Protein AF-A0A376ZW04-F1 (afdb_monomer)

Nearest PDB structures (foldseek):
  1gpj-assembly1_A-2  TM=6.414E-01  e=2.208E-04  Methanopyrus kandleri
  3jyo-assembly1_A  TM=8.074E-01  e=2.678E-02  Corynebacterium glutamicum ATCC 13032
  3o8q-assembly1_A  TM=7.788E-01  e=3.704E-02  Vibrio cholerae O1 biovar El Tor str. N16961
  4k28-assembly1_A  TM=6.856E-01  e=8.605E-02  Pseudomonas putida KT2440
  5swv-assembly1_C  TM=7.456E-01  e=2.591E-01  Schizosaccharomyces pombe 972h-

Radius of gyration: 18.84 Å; Cα contacts (8 Å, |Δi|>4): 87; chains: 1; bounding box: 41×36×49 Å

Structure (mmCIF, N/CA/C/O backbone):
data_AF-A0A376ZW04-F1
#
_entry.id   AF-A0A376ZW04-F1
#
loop_
_atom_site.group_PDB
_atom_site.id
_atom_site.type_symbol
_atom_site.label_atom_id
_atom_site.label_alt_id
_atom_site.label_comp_id
_atom_site.label_asym_id
_atom_site.label_entity_id
_atom_site.label_seq_id
_atom_site.pdbx_PDB_ins_code
_atom_site.Cartn_x
_atom_site.Cartn_y
_atom_site.Cartn_z
_atom_site.occupancy
_atom_site.B_iso_or_equiv
_atom_site.auth_seq_id
_atom_site.auth_comp_id
_atom_site.auth_asym_id
_atom_site.auth_atom_id
_atom_site.pdbx_PDB_model_num
ATOM 1 N N . MET A 1 1 ? 16.363 -9.170 -32.155 1.00 58.06 1 MET A N 1
ATOM 2 C CA . MET A 1 1 ? 16.543 -8.077 -31.178 1.00 58.06 1 MET A CA 1
ATOM 3 C C . MET A 1 1 ? 17.855 -8.290 -30.456 1.00 58.06 1 MET A C 1
ATOM 5 O O . MET A 1 1 ? 18.029 -9.343 -29.851 1.00 58.06 1 MET A O 1
ATOM 9 N N . LYS A 1 2 ? 18.797 -7.353 -30.574 1.00 78.44 2 LYS A N 1
ATOM 10 C CA . LYS A 1 2 ? 20.079 -7.422 -29.855 1.00 78.44 2 LYS A CA 1
ATOM 11 C C . LYS A 1 2 ? 19.926 -6.767 -28.478 1.00 78.44 2 LYS A C 1
ATOM 13 O O . LYS A 1 2 ? 19.180 -5.802 -28.341 1.00 78.44 2 LYS A O 1
ATOM 18 N N . ALA A 1 3 ? 20.652 -7.252 -27.469 1.00 79.56 3 ALA A N 1
ATOM 19 C CA . ALA A 1 3 ? 20.601 -6.704 -26.106 1.00 79.56 3 ALA A CA 1
ATOM 20 C C . ALA A 1 3 ? 20.856 -5.179 -26.057 1.00 79.56 3 ALA A C 1
ATOM 22 O O . ALA A 1 3 ? 20.241 -4.467 -25.271 1.00 79.56 3 ALA A O 1
ATOM 23 N N . SER A 1 4 ? 21.685 -4.662 -26.971 1.00 86.19 4 SER A N 1
ATOM 24 C CA . SER A 1 4 ? 21.994 -3.233 -27.102 1.00 86.19 4 SER A CA 1
ATOM 25 C C . SER A 1 4 ? 20.829 -2.361 -27.590 1.00 86.19 4 SER A C 1
ATOM 27 O O . SER A 1 4 ? 20.799 -1.165 -27.305 1.00 86.19 4 SER A O 1
ATOM 29 N N . GLU A 1 5 ? 19.866 -2.928 -28.318 1.00 90.88 5 GLU A N 1
ATOM 30 C CA . GLU A 1 5 ? 18.662 -2.209 -28.756 1.00 90.88 5 GLU A CA 1
ATOM 31 C C . GLU A 1 5 ? 17.674 -2.067 -27.596 1.00 90.88 5 GLU A C 1
ATOM 33 O O . GLU A 1 5 ? 17.132 -0.984 -27.376 1.00 90.88 5 GLU A O 1
ATOM 38 N N . LEU A 1 6 ? 17.510 -3.134 -26.805 1.00 93.19 6 LEU A N 1
ATOM 39 C CA . LEU A 1 6 ? 16.672 -3.141 -25.606 1.00 93.19 6 LEU A CA 1
ATOM 40 C C . LEU A 1 6 ? 17.193 -2.137 -24.566 1.00 93.19 6 LEU A C 1
ATOM 42 O O . LEU A 1 6 ? 16.417 -1.348 -24.033 1.00 93.19 6 LEU A O 1
ATOM 46 N N . GLU A 1 7 ? 18.512 -2.105 -24.348 1.00 94.31 7 GLU A N 1
ATOM 47 C CA . GLU A 1 7 ? 19.173 -1.148 -23.452 1.00 94.31 7 GLU A CA 1
ATOM 48 C C . GLU A 1 7 ? 18.837 0.301 -23.842 1.00 94.31 7 GLU A C 1
ATOM 50 O O . GLU A 1 7 ? 18.367 1.089 -23.021 1.00 94.31 7 GLU A O 1
ATOM 55 N N . ARG A 1 8 ? 18.974 0.652 -25.129 1.00 93.12 8 ARG A N 1
ATOM 56 C CA . ARG A 1 8 ? 18.624 1.996 -25.621 1.00 93.12 8 ARG A CA 1
ATOM 57 C C . ARG A 1 8 ? 17.142 2.320 -25.427 1.00 93.12 8 ARG A C 1
ATOM 59 O O . ARG A 1 8 ? 16.817 3.460 -25.086 1.00 93.12 8 ARG A O 1
ATOM 66 N N . MET A 1 9 ? 16.251 1.347 -25.618 1.00 93.94 9 MET A N 1
ATOM 67 C CA . MET A 1 9 ? 14.818 1.533 -25.371 1.00 93.94 9 MET A CA 1
ATOM 68 C C . MET A 1 9 ? 14.516 1.762 -23.887 1.00 93.94 9 MET A C 1
ATOM 70 O O . MET A 1 9 ? 13.722 2.650 -23.575 1.00 93.94 9 MET A O 1
ATOM 74 N N . PHE A 1 10 ? 15.168 1.041 -22.970 1.00 95.38 10 PHE A N 1
ATOM 75 C CA . PHE A 1 10 ? 15.022 1.267 -21.529 1.00 95.38 10 PHE A CA 1
ATOM 76 C C . PHE A 1 10 ? 15.498 2.662 -21.128 1.00 95.38 10 PHE A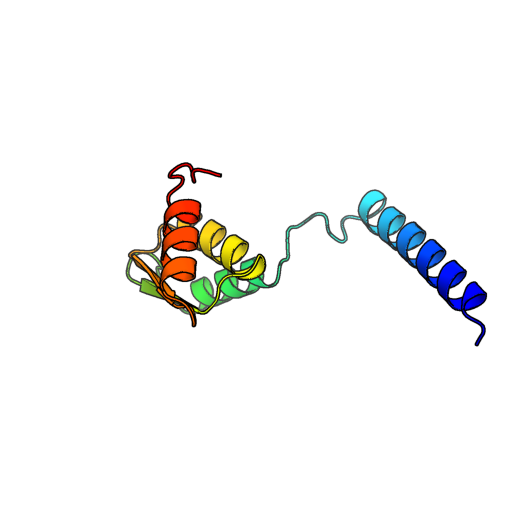 C 1
ATOM 78 O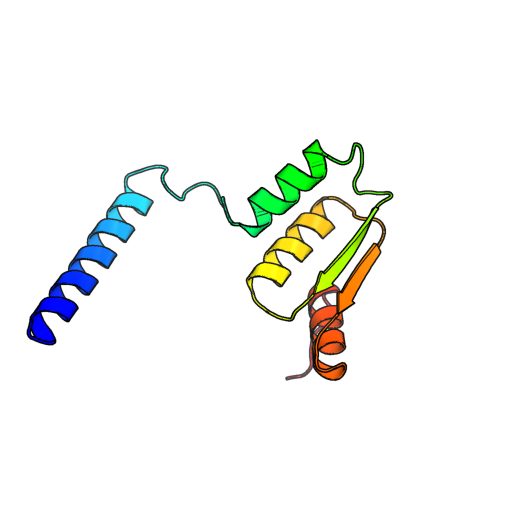 O . PHE A 1 10 ? 14.736 3.408 -20.513 1.00 95.38 10 PHE A O 1
ATOM 85 N N . GLN A 1 11 ? 16.701 3.062 -21.550 1.00 95.50 11 GLN A N 1
ATOM 86 C CA . GLN A 1 11 ? 17.238 4.397 -21.263 1.00 95.50 11 GLN A CA 1
ATOM 87 C C . GLN A 1 11 ? 16.302 5.503 -21.771 1.00 95.50 11 GLN A C 1
ATOM 89 O O . GLN A 1 11 ? 16.005 6.467 -21.059 1.00 95.50 11 GLN A O 1
ATOM 94 N N . LYS A 1 12 ? 15.762 5.342 -22.988 1.00 95.31 12 LYS A N 1
ATOM 95 C CA . LYS A 1 12 ? 14.794 6.294 -23.540 1.00 95.31 12 LYS A CA 1
ATOM 96 C C . LYS A 1 12 ? 13.483 6.301 -22.754 1.00 95.31 12 LYS A C 1
ATOM 98 O O . LYS A 1 12 ? 12.968 7.379 -22.468 1.00 95.31 12 LYS A O 1
ATOM 103 N N . SER A 1 13 ? 12.978 5.132 -22.370 1.00 96.19 13 SER A N 1
ATOM 104 C CA . SER A 1 13 ? 11.746 4.991 -21.584 1.00 96.19 13 SER A CA 1
ATOM 105 C C . SER A 1 13 ? 11.871 5.666 -20.217 1.00 96.19 13 SER A C 1
ATOM 107 O O . SER A 1 13 ? 10.977 6.415 -19.830 1.00 96.19 13 SER A O 1
ATOM 109 N N . PHE A 1 14 ? 13.000 5.498 -19.519 1.00 95.44 14 PHE A N 1
ATOM 110 C CA . PHE A 1 14 ? 13.252 6.183 -18.247 1.00 95.44 14 PHE A CA 1
ATOM 111 C C . PHE A 1 14 ? 13.370 7.701 -18.413 1.00 95.44 14 PHE A C 1
ATOM 113 O O . PHE A 1 14 ? 12.804 8.448 -17.615 1.00 95.44 14 PHE A O 1
ATOM 120 N N . SER A 1 15 ? 14.051 8.171 -19.464 1.00 95.81 15 SER A N 1
ATOM 121 C CA . SER A 1 15 ? 14.151 9.603 -19.775 1.00 95.81 15 SER A CA 1
ATOM 122 C C . SER A 1 15 ? 12.774 10.229 -20.023 1.00 95.81 15 SER A C 1
ATOM 124 O O . SER A 1 15 ? 12.465 11.276 -19.454 1.00 95.81 15 SER A O 1
ATOM 126 N N . VAL A 1 16 ? 11.919 9.561 -20.805 1.00 95.75 16 VAL A N 1
ATOM 127 C CA . VAL A 1 16 ? 10.540 10.005 -21.057 1.00 95.75 16 VAL A CA 1
ATOM 128 C C . VAL A 1 16 ? 9.709 9.962 -19.775 1.00 95.75 16 VAL A C 1
ATOM 130 O O . VAL A 1 16 ? 9.037 10.940 -19.468 1.00 95.75 16 VAL A O 1
ATOM 133 N N . ALA A 1 17 ? 9.796 8.889 -18.985 1.00 93.50 17 ALA A N 1
ATOM 134 C CA . ALA A 1 17 ? 9.067 8.769 -17.722 1.00 93.50 17 ALA A CA 1
ATOM 135 C C . ALA A 1 17 ? 9.446 9.870 -16.718 1.00 93.50 17 ALA A C 1
ATOM 137 O O . ALA A 1 17 ? 8.571 10.423 -16.051 1.00 93.50 17 ALA A O 1
ATOM 138 N N . LYS A 1 18 ? 10.737 10.224 -16.629 1.00 92.44 18 LYS A N 1
ATOM 139 C CA . LYS A 1 18 ? 11.202 11.358 -15.819 1.00 92.44 18 LYS A CA 1
ATOM 140 C C . LYS A 1 18 ? 10.581 12.658 -16.316 1.00 92.44 18 LYS A C 1
ATOM 142 O O . LYS A 1 18 ? 10.046 13.413 -15.516 1.00 92.44 18 LYS A O 1
ATOM 147 N N . ARG A 1 19 ? 10.610 12.886 -17.631 1.00 94.56 19 ARG A N 1
ATOM 148 C CA . ARG A 1 19 ? 10.071 14.103 -18.235 1.00 94.56 19 ARG A CA 1
ATOM 149 C C . ARG A 1 19 ? 8.568 14.251 -17.988 1.00 94.56 19 ARG A C 1
ATOM 151 O O . ARG A 1 19 ? 8.142 15.308 -17.552 1.00 94.56 19 ARG A O 1
ATOM 158 N N . VAL A 1 20 ? 7.796 13.171 -18.133 1.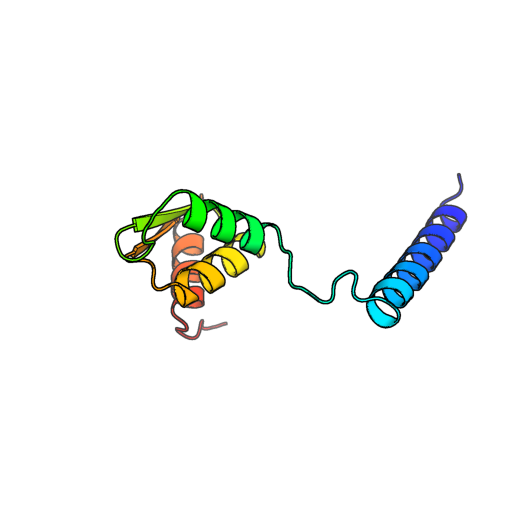00 94.31 20 VAL A N 1
ATOM 159 C CA . VAL A 1 20 ? 6.361 13.138 -17.792 1.00 94.31 20 VAL A CA 1
ATOM 160 C C . VAL A 1 20 ? 6.129 13.503 -16.324 1.00 94.31 20 VAL A C 1
ATOM 162 O O . VAL A 1 20 ? 5.322 14.380 -16.049 1.00 94.31 20 VAL A O 1
ATOM 165 N N . ARG A 1 21 ? 6.864 12.898 -15.383 1.00 89.31 21 ARG A N 1
ATOM 166 C CA . ARG A 1 21 ? 6.724 13.197 -13.944 1.00 89.31 21 ARG A CA 1
ATOM 167 C C . ARG A 1 21 ? 7.143 14.617 -13.548 1.00 89.31 21 ARG A C 1
ATOM 169 O O . ARG A 1 21 ? 6.764 15.069 -12.476 1.00 89.31 21 ARG A O 1
ATOM 176 N N . THR A 1 22 ? 7.990 15.272 -14.343 1.00 90.44 22 THR A N 1
ATOM 177 C CA . THR A 1 22 ? 8.487 16.632 -14.069 1.00 90.44 22 THR A CA 1
ATOM 178 C C . THR A 1 22 ? 7.645 17.707 -14.751 1.00 90.44 22 THR A C 1
ATOM 180 O O . THR A 1 22 ? 7.417 18.757 -14.165 1.00 90.44 22 THR A O 1
ATOM 183 N N . GLU A 1 23 ? 7.208 17.466 -15.985 1.00 94.56 23 GLU A N 1
ATOM 184 C CA . GLU A 1 23 ? 6.506 18.453 -16.817 1.00 94.56 23 GLU A CA 1
ATOM 185 C C . GLU A 1 23 ? 4.979 18.322 -16.740 1.00 94.56 23 GLU A C 1
ATOM 187 O O . GLU A 1 23 ? 4.264 19.151 -17.296 1.00 94.56 23 GLU A O 1
ATOM 192 N N . THR A 1 24 ? 4.463 17.282 -16.082 1.00 90.62 24 THR A N 1
ATOM 193 C CA . THR A 1 24 ? 3.023 17.054 -15.922 1.00 90.62 24 THR A CA 1
ATOM 194 C C . THR A 1 24 ? 2.697 16.637 -14.493 1.00 90.62 24 THR A C 1
ATOM 196 O O . THR A 1 24 ? 3.543 16.081 -13.795 1.00 90.62 24 THR A O 1
ATOM 199 N N . ASP A 1 25 ? 1.434 16.791 -14.095 1.00 85.31 25 ASP A N 1
ATOM 200 C CA . ASP A 1 25 ? 0.934 16.305 -12.801 1.00 85.31 25 ASP A CA 1
ATOM 201 C C . ASP A 1 25 ? 0.778 14.770 -12.741 1.00 85.31 25 ASP A C 1
ATOM 203 O O . ASP A 1 25 ? 0.347 14.207 -11.726 1.00 85.31 25 ASP A O 1
ATOM 207 N N . ILE A 1 26 ? 1.129 14.047 -13.813 1.00 82.31 26 ILE A N 1
ATOM 208 C CA . ILE A 1 26 ? 1.059 12.585 -13.855 1.00 82.31 26 ILE A CA 1
ATOM 209 C C . ILE A 1 26 ? 2.106 12.008 -12.897 1.00 82.31 26 ILE A C 1
ATOM 211 O O . ILE A 1 26 ? 3.308 11.984 -13.165 1.00 82.31 26 ILE A O 1
ATOM 215 N N . GLY A 1 27 ? 1.615 11.490 -11.771 1.00 72.00 27 GLY A N 1
ATOM 216 C CA . GLY A 1 27 ? 2.432 10.966 -10.677 1.00 72.00 27 GLY A CA 1
ATOM 217 C C . GLY A 1 27 ? 2.680 11.957 -9.537 1.00 72.00 27 GLY A C 1
ATOM 218 O O . GLY A 1 27 ? 3.372 11.584 -8.593 1.00 72.00 27 GLY A O 1
ATOM 219 N N . ALA A 1 28 ? 2.109 13.169 -9.589 1.00 70.12 28 ALA A N 1
ATOM 220 C CA . ALA A 1 28 ? 2.186 14.155 -8.506 1.00 70.12 28 ALA A CA 1
ATOM 221 C C . ALA A 1 28 ? 1.363 13.741 -7.274 1.00 70.12 28 ALA A C 1
ATOM 223 O O . ALA A 1 28 ? 1.740 14.016 -6.138 1.00 70.12 28 ALA A O 1
ATOM 224 N N . SER A 1 29 ? 0.251 13.032 -7.488 1.00 63.94 29 SER A N 1
ATOM 225 C CA . SER A 1 29 ? -0.516 12.412 -6.405 1.00 63.94 29 SER A CA 1
ATOM 226 C C . SER A 1 29 ? -0.011 10.997 -6.136 1.00 63.94 29 SER A C 1
ATOM 228 O O . SER A 1 29 ? 0.207 10.218 -7.066 1.00 63.94 29 SER A O 1
ATOM 230 N N . ALA A 1 30 ? 0.123 10.640 -4.856 1.00 59.25 30 ALA A N 1
ATOM 231 C CA . ALA A 1 30 ? 0.510 9.308 -4.396 1.00 59.25 30 ALA A CA 1
ATOM 232 C C . ALA A 1 30 ? -0.622 8.281 -4.612 1.00 59.25 30 ALA A C 1
ATOM 234 O O . ALA A 1 30 ? -1.140 7.682 -3.669 1.00 59.25 30 ALA A O 1
ATOM 235 N N . VAL A 1 31 ? -1.014 8.056 -5.869 1.00 64.81 31 VAL A N 1
ATOM 236 C CA . VAL A 1 31 ? -1.983 7.026 -6.259 1.00 64.81 31 VAL A CA 1
ATOM 237 C C . VAL A 1 31 ? -1.260 5.681 -6.272 1.00 64.81 31 VAL A C 1
ATOM 239 O O . VAL A 1 31 ? -0.914 5.123 -7.309 1.00 64.81 31 VAL A O 1
ATOM 242 N N . SER A 1 32 ? -0.947 5.183 -5.081 1.00 73.94 32 SER A N 1
ATOM 243 C CA . SER A 1 32 ? -0.465 3.818 -4.911 1.00 73.94 32 SER A CA 1
ATOM 244 C C . SER A 1 32 ? -1.649 2.855 -4.852 1.00 73.94 32 SER A C 1
ATOM 246 O O . SER A 1 32 ? -2.750 3.222 -4.437 1.00 73.94 32 SER A O 1
ATOM 248 N N . VAL A 1 33 ? -1.408 1.587 -5.193 1.00 79.88 33 VAL A N 1
ATOM 249 C CA . VAL A 1 33 ? -2.394 0.509 -4.992 1.00 79.88 33 VAL A CA 1
ATOM 250 C C . VAL A 1 33 ? -2.852 0.462 -3.528 1.00 79.88 33 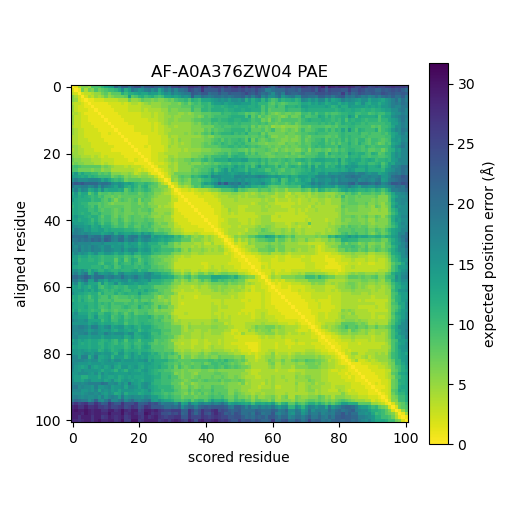VAL A C 1
ATOM 252 O O . VAL A 1 33 ? -4.027 0.249 -3.246 1.00 79.88 33 VAL A O 1
ATOM 255 N N . ALA A 1 34 ? -1.939 0.751 -2.598 1.00 79.25 34 ALA A N 1
ATOM 256 C CA . ALA A 1 34 ? -2.226 0.842 -1.174 1.00 79.25 34 ALA A CA 1
ATOM 257 C C . ALA A 1 34 ? -3.238 1.951 -0.836 1.00 79.25 34 ALA A C 1
ATOM 259 O O . ALA A 1 34 ? -4.199 1.717 -0.101 1.00 79.25 34 ALA A O 1
ATOM 260 N N . PHE A 1 35 ? -3.043 3.145 -1.400 1.00 80.19 35 PHE A N 1
ATOM 261 C CA . PHE A 1 35 ? -3.941 4.285 -1.215 1.00 80.19 35 PHE A CA 1
ATOM 262 C C . PHE A 1 35 ? -5.323 4.025 -1.824 1.00 80.19 35 PHE A C 1
ATOM 264 O O . PHE A 1 35 ? -6.343 4.312 -1.193 1.00 80.19 35 PHE A O 1
ATOM 271 N N . ALA A 1 36 ? -5.366 3.437 -3.023 1.00 83.62 36 ALA A N 1
ATOM 272 C CA . ALA A 1 36 ? -6.612 3.058 -3.682 1.00 83.62 36 ALA A CA 1
ATOM 273 C C . ALA A 1 36 ? -7.399 2.035 -2.845 1.00 83.62 36 ALA A C 1
ATOM 275 O O . ALA A 1 36 ? -8.587 2.233 -2.596 1.00 83.62 36 ALA A O 1
ATOM 276 N N . ALA A 1 37 ? -6.725 1.004 -2.324 1.00 83.44 37 ALA A N 1
ATOM 277 C CA . ALA A 1 37 ? -7.338 0.004 -1.452 1.00 83.44 37 ALA A CA 1
ATOM 278 C C . ALA A 1 37 ? -7.897 0.616 -0.154 1.00 83.44 37 ALA A C 1
ATOM 280 O O . ALA A 1 37 ? -9.026 0.316 0.230 1.00 83.44 37 ALA A O 1
ATOM 281 N N . CYS A 1 38 ? -7.152 1.519 0.497 1.00 81.19 38 CYS A N 1
ATOM 282 C CA . CYS A 1 38 ? -7.637 2.218 1.694 1.00 81.19 38 CYS A CA 1
ATOM 283 C C . CYS A 1 38 ? -8.837 3.123 1.384 1.00 81.19 38 CYS A C 1
ATOM 285 O O . CYS A 1 38 ? -9.771 3.210 2.175 1.00 81.19 38 CYS A O 1
ATOM 287 N N . THR A 1 39 ? -8.824 3.786 0.227 1.00 83.25 39 THR A N 1
ATOM 288 C CA . THR A 1 39 ? -9.928 4.646 -0.212 1.00 83.25 39 THR A CA 1
ATOM 289 C C . THR A 1 39 ? -11.193 3.843 -0.460 1.00 83.25 39 THR A C 1
ATOM 291 O O . THR A 1 39 ? -12.252 4.224 0.033 1.00 83.25 39 THR A O 1
ATOM 294 N N . LEU A 1 40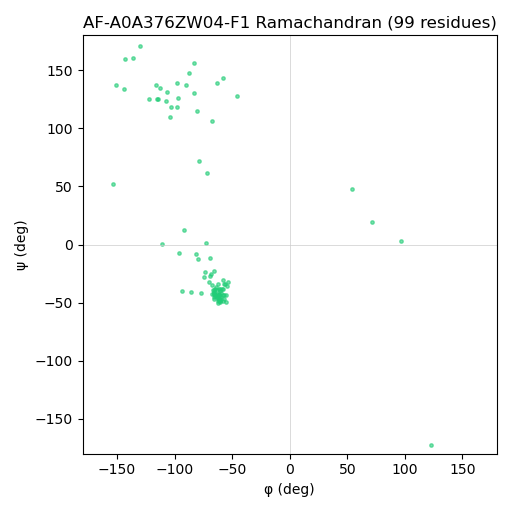 ? -11.069 2.697 -1.128 1.00 85.44 40 LEU A N 1
ATOM 295 C CA . LEU A 1 40 ? -12.182 1.779 -1.326 1.00 85.44 40 LEU A CA 1
ATOM 296 C C . LEU A 1 40 ? -12.727 1.258 0.012 1.00 85.44 40 LEU A C 1
ATOM 298 O O . LEU A 1 40 ? -13.935 1.247 0.220 1.00 85.44 40 LEU A O 1
ATOM 302 N N . ALA A 1 41 ? -11.853 0.899 0.958 1.00 84.94 41 ALA A N 1
ATOM 303 C CA . ALA A 1 41 ? -12.279 0.462 2.287 1.00 84.94 41 ALA A CA 1
ATOM 304 C C . ALA A 1 41 ? -13.120 1.532 3.011 1.00 84.94 41 ALA A C 1
ATOM 306 O O . ALA A 1 41 ? -14.116 1.189 3.636 1.00 84.94 41 ALA A O 1
ATOM 307 N N . ARG A 1 42 ? -12.786 2.824 2.880 1.00 82.88 42 ARG A N 1
ATOM 308 C CA . ARG A 1 42 ? -13.592 3.926 3.448 1.00 82.88 42 ARG A CA 1
ATOM 309 C C . ARG A 1 42 ? -14.9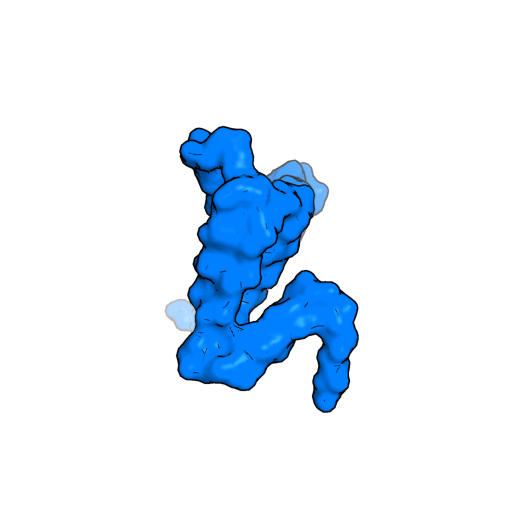38 4.133 2.759 1.00 82.88 42 ARG A C 1
ATOM 311 O O . ARG A 1 42 ? -15.850 4.666 3.370 1.00 82.88 42 ARG A O 1
ATOM 318 N N . GLN A 1 43 ? -15.056 3.770 1.486 1.00 85.94 43 GLN A N 1
ATOM 319 C CA . GLN A 1 43 ? -16.343 3.823 0.789 1.00 85.94 43 GLN A CA 1
ATOM 320 C C . GLN A 1 43 ? -17.268 2.684 1.228 1.00 85.94 43 GLN A C 1
ATOM 322 O O . GLN A 1 43 ? -18.482 2.833 1.181 1.00 85.94 43 GLN A O 1
ATOM 327 N N . ILE A 1 44 ? -16.690 1.556 1.650 1.00 87.50 44 ILE A N 1
ATOM 328 C CA . ILE A 1 44 ? -17.430 0.373 2.102 1.00 87.50 44 ILE A CA 1
ATOM 329 C C . ILE A 1 44 ? -17.785 0.472 3.593 1.00 87.50 44 ILE A C 1
ATOM 331 O O . ILE A 1 44 ? -18.885 0.093 3.985 1.00 87.50 44 ILE A O 1
ATOM 335 N N . PHE A 1 45 ? -16.867 0.964 4.429 1.00 84.38 45 PHE A N 1
ATOM 336 C CA . PHE A 1 45 ? -17.049 1.078 5.877 1.00 84.38 45 PHE A CA 1
ATOM 337 C C . PHE A 1 45 ? -17.237 2.542 6.290 1.00 84.38 45 PHE A C 1
ATOM 339 O O . PHE A 1 45 ? -16.341 3.354 6.073 1.00 84.38 45 PHE A O 1
ATOM 346 N N . GLU A 1 46 ? -18.352 2.860 6.960 1.00 75.44 46 GLU A N 1
ATOM 347 C CA . GLU A 1 46 ? -18.655 4.215 7.465 1.00 75.44 46 GLU A CA 1
ATOM 348 C C . GLU A 1 46 ? -17.571 4.762 8.407 1.00 75.44 46 GLU A C 1
ATOM 350 O O . GLU A 1 46 ? -17.278 5.956 8.401 1.00 75.44 46 GLU A O 1
ATOM 355 N N . SER A 1 47 ? -16.941 3.887 9.200 1.00 80.94 47 SER A N 1
ATOM 356 C CA . SER A 1 47 ? -15.777 4.236 10.009 1.00 80.94 47 SER A CA 1
ATOM 357 C C . SER A 1 47 ? -14.780 3.088 10.088 1.00 80.94 47 SER A C 1
ATOM 359 O O . SER A 1 47 ? -15.133 1.956 10.406 1.00 80.94 47 SER A O 1
ATOM 361 N N . LEU A 1 48 ? -13.500 3.400 9.885 1.00 81.19 48 LEU A N 1
ATOM 362 C CA . LEU A 1 48 ? -12.403 2.454 10.102 1.00 81.19 48 LEU A CA 1
ATOM 363 C C . LEU A 1 48 ? -12.023 2.325 11.587 1.00 81.19 48 LEU A C 1
ATOM 365 O O . LEU A 1 48 ? -11.320 1.387 11.958 1.00 81.19 48 LEU A O 1
ATOM 369 N N . SER A 1 49 ? -12.506 3.222 12.453 1.00 81.31 49 SER A N 1
ATOM 370 C CA . SER A 1 49 ? -12.170 3.229 13.885 1.00 81.31 49 SER A CA 1
ATOM 371 C C . SER A 1 49 ? -12.756 2.063 14.682 1.00 81.31 49 SER A C 1
ATOM 373 O O . SER A 1 49 ? -12.349 1.848 15.821 1.00 81.31 49 SER A O 1
ATOM 375 N N . THR A 1 50 ? -13.686 1.310 14.096 1.00 83.56 50 THR A N 1
ATOM 376 C CA . THR A 1 50 ? -14.314 0.111 14.676 1.00 83.56 50 THR A CA 1
ATOM 377 C C . THR A 1 50 ? -13.892 -1.173 13.960 1.00 83.56 50 THR A C 1
ATOM 379 O O . THR A 1 50 ? -14.345 -2.265 14.2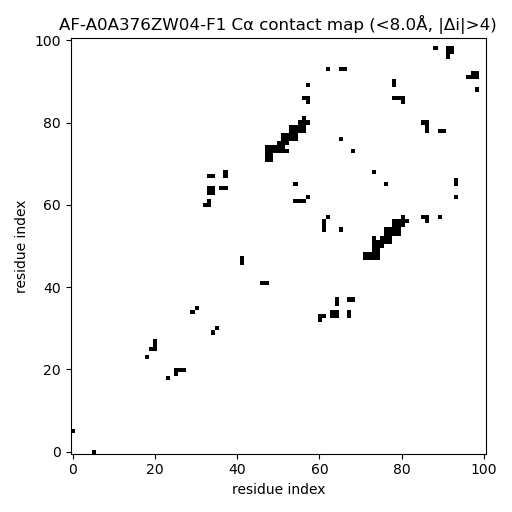98 1.00 83.56 50 THR A O 1
ATOM 382 N N . VAL A 1 51 ? -13.030 -1.059 12.946 1.00 86.25 51 VAL A N 1
ATOM 383 C CA . VAL A 1 51 ? -12.633 -2.179 12.096 1.00 86.25 51 VAL A CA 1
ATOM 384 C C . VAL A 1 51 ? -11.295 -2.734 12.570 1.00 86.25 51 VAL A C 1
ATOM 386 O O . VAL A 1 51 ? -10.363 -2.000 12.902 1.00 86.25 51 VAL A O 1
ATOM 389 N N . THR A 1 52 ? -11.186 -4.061 12.578 1.00 88.19 52 THR A N 1
ATOM 390 C CA . THR A 1 52 ? -9.905 -4.757 12.732 1.00 88.19 52 THR A CA 1
ATOM 391 C C . THR A 1 52 ? -9.377 -5.139 11.356 1.00 88.19 52 THR A C 1
ATOM 393 O O . THR A 1 52 ? -10.067 -5.815 10.597 1.00 88.19 52 THR A O 1
ATOM 396 N N . VAL A 1 53 ? -8.144 -4.744 11.042 1.00 89.38 53 VAL A N 1
ATOM 397 C CA . VAL A 1 53 ? -7.503 -5.053 9.757 1.00 89.38 53 VAL A CA 1
ATOM 398 C C . VAL A 1 53 ? -6.424 -6.113 9.937 1.00 89.38 53 VAL A C 1
ATOM 400 O O . VAL A 1 53 ? -5.559 -5.994 10.805 1.00 89.38 53 VAL A O 1
ATOM 403 N N . LEU A 1 54 ? -6.459 -7.134 9.081 1.00 90.62 54 LEU A N 1
ATOM 404 C CA . LEU A 1 54 ? -5.419 -8.150 8.953 1.00 90.62 54 LEU A CA 1
ATOM 405 C C . LEU A 1 54 ? -4.579 -7.876 7.702 1.00 90.62 54 LEU A C 1
ATOM 407 O O . LEU A 1 54 ? -5.080 -7.918 6.582 1.00 90.62 54 LEU A O 1
ATOM 411 N N . LEU A 1 55 ? -3.289 -7.635 7.898 1.00 88.44 55 LEU A N 1
ATOM 412 C CA . LEU A 1 55 ? -2.298 -7.490 6.843 1.00 88.44 55 LEU A CA 1
ATOM 413 C C . LEU A 1 55 ? -1.564 -8.817 6.668 1.00 88.44 55 LEU A C 1
ATOM 415 O O . LEU A 1 55 ? -0.910 -9.290 7.595 1.00 88.44 55 LEU A O 1
ATOM 419 N N . VAL A 1 56 ? -1.670 -9.426 5.488 1.00 89.56 56 VAL A N 1
ATOM 420 C CA . VAL A 1 56 ? -1.026 -10.712 5.192 1.00 89.56 56 VAL A CA 1
ATOM 421 C C . VAL A 1 56 ? 0.195 -10.484 4.314 1.00 89.56 56 VAL A C 1
ATOM 423 O O . VAL A 1 56 ? 0.065 -10.157 3.139 1.00 89.56 56 VAL A O 1
ATOM 426 N N . GLY A 1 57 ? 1.382 -10.683 4.879 1.00 84.56 57 GLY A N 1
ATOM 427 C CA . GLY A 1 57 ? 2.665 -10.521 4.209 1.00 84.56 57 GLY A CA 1
ATOM 428 C C . GLY A 1 57 ? 3.584 -9.521 4.908 1.00 84.56 57 GLY A C 1
ATOM 429 O O . GLY A 1 57 ? 3.334 -9.063 6.020 1.00 84.56 57 GLY A O 1
ATOM 430 N N . ALA A 1 58 ? 4.698 -9.232 4.245 1.00 76.12 58 ALA A N 1
ATOM 431 C CA . ALA A 1 58 ? 5.860 -8.559 4.818 1.00 76.12 58 ALA A CA 1
ATOM 432 C C . ALA A 1 58 ? 6.642 -7.818 3.715 1.00 76.12 58 ALA A C 1
ATOM 434 O O . ALA A 1 58 ? 7.828 -8.070 3.509 1.00 76.12 58 ALA A O 1
ATOM 435 N N . GLY A 1 59 ? 5.941 -6.986 2.938 1.00 79.00 59 GLY A N 1
ATOM 436 C CA . GLY A 1 59 ? 6.494 -6.264 1.789 1.00 79.00 59 GLY A CA 1
ATOM 437 C C . GLY A 1 59 ? 6.169 -4.771 1.812 1.00 79.00 59 GLY A C 1
ATOM 438 O O . GLY A 1 59 ? 5.339 -4.312 2.595 1.00 79.00 59 GLY A O 1
ATOM 439 N N . GLU A 1 60 ? 6.797 -4.019 0.912 1.00 77.81 60 GLU A N 1
ATOM 440 C CA . GLU A 1 60 ? 6.721 -2.552 0.847 1.00 77.81 60 GLU A CA 1
ATOM 441 C C . GLU A 1 60 ? 5.288 -2.023 0.655 1.00 77.81 60 GLU A C 1
ATOM 443 O O . GLU A 1 60 ? 4.879 -1.053 1.291 1.00 77.81 60 GLU A O 1
ATOM 448 N N . THR A 1 61 ? 4.463 -2.705 -0.147 1.00 81.69 61 THR A N 1
ATOM 449 C CA . THR A 1 61 ? 3.056 -2.317 -0.342 1.00 81.69 61 THR A CA 1
ATOM 450 C C . THR A 1 61 ? 2.247 -2.406 0.952 1.00 81.69 61 THR A C 1
ATOM 452 O O . THR A 1 61 ? 1.427 -1.531 1.221 1.00 81.69 61 THR A O 1
ATOM 455 N N . ILE A 1 62 ? 2.491 -3.431 1.775 1.00 84.12 62 ILE A N 1
ATOM 456 C CA . ILE A 1 62 ? 1.812 -3.602 3.069 1.00 84.12 62 ILE A CA 1
ATOM 457 C C . ILE A 1 62 ? 2.226 -2.500 4.040 1.00 84.12 62 ILE A C 1
ATOM 459 O O . ILE A 1 62 ? 1.389 -2.026 4.803 1.00 84.12 62 ILE A O 1
ATOM 463 N N . GLU A 1 63 ? 3.479 -2.046 3.977 1.00 81.62 63 GLU A N 1
ATOM 464 C CA . GLU A 1 63 ? 3.943 -0.906 4.766 1.00 81.62 63 GLU A CA 1
ATOM 465 C C . GLU A 1 63 ? 3.169 0.370 4.422 1.00 81.62 63 GLU A C 1
ATOM 467 O O . GLU A 1 63 ? 2.684 1.070 5.314 1.00 81.62 63 GLU A O 1
ATOM 472 N N . LEU A 1 64 ? 3.003 0.648 3.126 1.00 82.12 64 LEU A N 1
ATOM 473 C CA . LEU A 1 64 ? 2.238 1.802 2.662 1.00 82.12 64 LEU A CA 1
ATOM 474 C C . LEU A 1 64 ? 0.769 1.709 3.084 1.00 82.12 64 LEU A C 1
ATOM 476 O O . LEU A 1 64 ? 0.219 2.704 3.554 1.00 82.12 64 LEU A O 1
ATOM 480 N N . VAL A 1 65 ? 0.144 0.532 2.972 1.00 85.75 65 VAL A N 1
ATOM 481 C CA . VAL A 1 65 ? -1.237 0.311 3.439 1.00 85.75 65 VAL A CA 1
ATOM 482 C C . VAL A 1 65 ? -1.335 0.559 4.943 1.00 85.75 65 VAL A C 1
ATOM 484 O O . VAL A 1 65 ? -2.196 1.312 5.389 1.00 85.75 65 VAL A O 1
ATOM 487 N N . ALA A 1 66 ? -0.433 -0.026 5.730 1.00 85.44 66 ALA A N 1
ATOM 488 C CA . ALA A 1 66 ? -0.419 0.117 7.179 1.00 85.44 66 ALA A CA 1
ATOM 489 C C . ALA A 1 66 ? -0.265 1.578 7.620 1.00 85.44 66 ALA A C 1
ATOM 491 O O . ALA A 1 66 ? -0.952 2.019 8.541 1.00 85.44 66 ALA A O 1
ATOM 492 N N . ARG A 1 67 ? 0.608 2.341 6.948 1.00 82.69 67 ARG A N 1
ATOM 493 C CA . ARG A 1 67 ? 0.810 3.770 7.219 1.00 82.69 67 ARG A CA 1
ATOM 494 C C . ARG A 1 67 ? -0.476 4.563 6.992 1.00 82.69 67 ARG A C 1
ATOM 496 O O . ARG A 1 67 ? -0.905 5.275 7.896 1.00 82.69 67 ARG A O 1
ATOM 503 N N . HIS A 1 68 ? -1.130 4.352 5.850 1.00 83.94 68 HIS A N 1
ATOM 504 C CA . HIS A 1 68 ? -2.401 5.003 5.541 1.00 83.94 68 HIS A CA 1
ATOM 505 C C . HIS A 1 68 ? -3.502 4.598 6.528 1.00 83.94 68 HIS A C 1
ATOM 507 O O . HIS A 1 68 ? -4.205 5.457 7.046 1.00 83.94 68 HIS A O 1
ATOM 513 N N . LEU A 1 69 ? -3.643 3.314 6.864 1.00 84.19 69 LEU A N 1
ATOM 514 C CA . LEU A 1 69 ? -4.645 2.863 7.839 1.00 84.19 69 LEU A CA 1
ATOM 515 C C . LEU A 1 69 ? -4.413 3.444 9.241 1.00 84.19 69 LEU A C 1
ATOM 517 O O . LEU A 1 69 ? -5.372 3.737 9.957 1.00 84.19 69 LEU A O 1
ATOM 521 N N . ARG A 1 70 ? -3.147 3.643 9.628 1.00 81.88 70 ARG A N 1
ATOM 522 C CA . ARG A 1 70 ? -2.779 4.266 10.904 1.00 81.88 70 ARG A CA 1
ATOM 523 C C . ARG A 1 70 ? -3.165 5.743 10.947 1.00 81.88 70 ARG A C 1
ATOM 525 O O . ARG A 1 70 ? -3.718 6.181 11.952 1.00 81.88 70 ARG A O 1
ATOM 532 N N . GLU A 1 71 ? -2.936 6.490 9.868 1.00 81.44 71 GLU A N 1
ATOM 533 C CA . GLU A 1 71 ? -3.396 7.886 9.737 1.00 81.44 71 GLU A CA 1
ATOM 534 C C . GLU A 1 71 ? -4.921 8.002 9.892 1.00 81.44 71 GLU A C 1
ATOM 536 O O . GLU A 1 71 ? -5.421 8.977 10.449 1.00 81.44 71 GLU A O 1
ATOM 541 N N . HIS A 1 72 ? -5.657 6.961 9.494 1.00 79.38 72 HIS A N 1
ATOM 542 C CA . HIS A 1 72 ? -7.115 6.886 9.597 1.00 79.38 72 HIS A CA 1
ATOM 543 C C . HIS A 1 72 ? -7.625 6.243 10.902 1.00 79.38 72 HIS A C 1
ATOM 545 O O . HIS A 1 72 ? -8.814 5.953 11.013 1.00 79.38 72 HIS A O 1
ATOM 551 N N . LYS A 1 73 ? -6.752 6.046 11.903 1.00 81.94 73 LYS A N 1
ATOM 552 C CA . LYS A 1 73 ? -7.096 5.583 13.263 1.00 81.94 73 LYS A CA 1
ATOM 553 C C . LYS A 1 73 ? -7.897 4.275 13.310 1.00 81.94 73 LYS A C 1
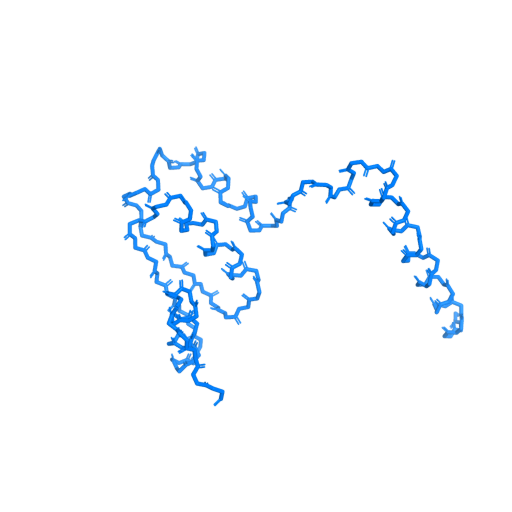ATOM 555 O O . LYS A 1 73 ? -8.888 4.174 14.030 1.00 81.94 73 LYS A O 1
ATOM 560 N N . VAL A 1 74 ? -7.454 3.265 12.564 1.00 86.12 74 VAL A N 1
ATOM 561 C CA . VAL A 1 74 ? -8.046 1.921 12.634 1.00 86.12 74 VAL A CA 1
ATOM 562 C C . VAL A 1 74 ? -7.976 1.341 14.056 1.00 86.12 74 VAL A C 1
ATOM 564 O O . VAL A 1 74 ? -6.977 1.544 14.750 1.00 86.12 74 VAL A O 1
ATOM 567 N N . GLN A 1 75 ? -9.004 0.603 14.494 1.00 85.31 75 GLN A N 1
ATOM 568 C CA . GLN A 1 75 ? -9.086 0.101 15.877 1.00 85.31 75 GLN A CA 1
ATOM 569 C C . GLN A 1 75 ? -7.914 -0.817 16.228 1.00 85.31 75 GLN A C 1
ATOM 571 O O . GLN A 1 75 ? -7.303 -0.726 17.294 1.00 85.31 75 GLN A O 1
ATOM 576 N N . LYS A 1 76 ? -7.643 -1.766 15.331 1.00 85.88 76 LYS A N 1
ATOM 577 C CA . LYS A 1 76 ? -6.648 -2.809 15.539 1.00 85.88 76 LYS A CA 1
ATOM 578 C C . LYS A 1 76 ? -6.071 -3.241 14.205 1.00 85.88 76 LYS A C 1
ATOM 580 O O . LYS A 1 76 ? -6.797 -3.459 13.239 1.00 85.88 76 LYS A O 1
ATOM 585 N N . MET A 1 77 ? -4.756 -3.414 14.185 1.00 88.06 77 MET A N 1
ATOM 586 C CA . MET A 1 77 ? -4.017 -3.904 13.031 1.00 88.06 77 MET A CA 1
ATOM 587 C C . MET A 1 77 ? -3.242 -5.160 13.426 1.00 88.06 77 MET A C 1
ATOM 589 O O . MET A 1 77 ? -2.494 -5.162 14.408 1.00 88.06 77 MET A O 1
ATOM 593 N N . ILE A 1 78 ? -3.454 -6.238 12.678 1.00 88.88 78 ILE A N 1
ATOM 594 C CA . ILE A 1 78 ? -2.837 -7.550 12.875 1.00 88.88 78 ILE A CA 1
ATOM 595 C C . ILE A 1 78 ? -1.981 -7.845 11.647 1.00 88.88 78 ILE A C 1
ATOM 597 O O . ILE A 1 78 ? -2.415 -7.589 10.530 1.00 88.88 78 ILE A O 1
ATOM 601 N N . ILE A 1 79 ? -0.779 -8.386 11.840 1.00 87.94 79 ILE A N 1
ATOM 602 C CA . ILE A 1 79 ? 0.111 -8.786 10.745 1.00 87.94 79 ILE A CA 1
ATOM 603 C C . ILE A 1 79 ? 0.268 -10.300 10.786 1.00 87.94 79 ILE A C 1
ATOM 605 O O . ILE A 1 79 ? 0.663 -10.853 11.811 1.00 87.94 79 ILE A O 1
ATOM 609 N N . ALA A 1 80 ? -0.017 -10.961 9.671 1.00 89.12 80 ALA A N 1
ATOM 610 C CA . ALA A 1 80 ? 0.232 -12.379 9.472 1.00 89.12 80 ALA A CA 1
ATOM 611 C C . ALA A 1 80 ? 1.321 -12.566 8.418 1.00 89.12 80 ALA A C 1
ATOM 613 O O . ALA A 1 80 ? 1.292 -11.952 7.355 1.00 89.12 80 ALA A O 1
ATOM 614 N N . ASN A 1 81 ? 2.278 -13.447 8.690 1.00 89.12 81 ASN A N 1
ATOM 615 C CA . ASN A 1 81 ? 3.292 -13.839 7.723 1.00 89.12 81 ASN A CA 1
ATOM 616 C C . ASN A 1 81 ? 3.618 -15.326 7.881 1.00 89.12 81 ASN A C 1
ATOM 618 O O . ASN A 1 81 ? 3.380 -15.899 8.942 1.00 89.12 81 ASN A O 1
ATOM 622 N N . ARG A 1 82 ? 4.200 -15.939 6.841 1.00 88.25 82 ARG A N 1
ATOM 623 C CA . ARG A 1 82 ? 4.606 -17.357 6.855 1.00 88.25 82 ARG A CA 1
ATOM 624 C C . ARG A 1 82 ? 5.562 -17.678 8.009 1.00 88.25 82 ARG A C 1
ATOM 626 O O . ARG A 1 82 ? 5.525 -18.772 8.552 1.00 88.25 82 ARG A O 1
ATOM 633 N N . THR A 1 83 ? 6.410 -16.719 8.365 1.00 87.25 83 THR A N 1
ATOM 634 C CA . THR A 1 83 ? 7.411 -16.831 9.428 1.00 87.25 83 THR A CA 1
ATOM 635 C C . THR A 1 83 ? 7.056 -15.848 10.537 1.00 87.25 83 THR A C 1
ATOM 637 O O . THR A 1 83 ? 6.887 -14.652 10.266 1.00 87.25 83 THR A O 1
ATOM 640 N N . ARG A 1 84 ? 6.932 -16.338 11.775 1.00 83.62 84 ARG A N 1
ATOM 641 C CA . ARG A 1 84 ? 6.447 -15.541 12.911 1.00 83.62 84 ARG A CA 1
ATOM 642 C C . ARG A 1 84 ? 7.415 -14.418 13.267 1.00 83.62 84 ARG A C 1
ATOM 644 O O . ARG A 1 84 ? 6.983 -13.297 13.511 1.00 83.62 84 ARG A O 1
ATOM 651 N N . GLU A 1 85 ? 8.708 -14.703 13.201 1.00 85.38 85 GLU A N 1
ATOM 652 C CA . GLU A 1 85 ? 9.800 -13.768 13.475 1.00 85.38 85 GLU A CA 1
ATOM 653 C C . GLU A 1 85 ? 9.693 -12.548 12.551 1.00 85.38 85 GLU A C 1
ATOM 655 O O . GLU A 1 85 ? 9.753 -11.402 12.990 1.00 85.38 85 GLU A O 1
ATOM 660 N N . ARG A 1 86 ? 9.404 -12.778 11.264 1.00 83.00 86 ARG A N 1
ATOM 661 C CA . ARG A 1 86 ? 9.180 -11.690 10.307 1.00 83.00 86 ARG A CA 1
ATOM 662 C C . ARG A 1 86 ? 7.944 -10.866 10.664 1.00 83.00 86 ARG A C 1
ATOM 664 O O . ARG A 1 86 ? 8.007 -9.647 10.594 1.00 83.00 86 ARG A O 1
ATOM 671 N N . ALA A 1 87 ? 6.831 -11.491 11.049 1.00 82.00 87 ALA A N 1
ATOM 672 C CA . ALA A 1 87 ? 5.638 -10.743 11.458 1.00 82.00 87 ALA A CA 1
ATOM 673 C C . ALA A 1 87 ? 5.912 -9.836 12.675 1.00 82.00 87 ALA A C 1
ATOM 675 O O . ALA A 1 87 ? 5.443 -8.700 12.702 1.00 82.00 87 ALA A O 1
ATOM 676 N N . GLN A 1 88 ? 6.715 -10.305 13.636 1.00 83.62 88 GLN A N 1
ATOM 677 C CA . GLN A 1 88 ? 7.116 -9.532 14.818 1.00 83.62 88 GLN A CA 1
ATOM 678 C C . GLN A 1 88 ? 7.991 -8.326 14.456 1.00 83.62 88 GLN A C 1
ATOM 680 O O . GLN A 1 88 ? 7.688 -7.213 14.885 1.00 83.62 88 GLN A O 1
ATOM 685 N N . ILE A 1 89 ? 9.011 -8.521 13.611 1.00 85.06 89 ILE A N 1
ATOM 686 C CA . ILE A 1 89 ? 9.877 -7.433 13.120 1.00 85.06 89 ILE A CA 1
ATOM 687 C C . ILE A 1 89 ? 9.037 -6.352 12.430 1.00 85.06 89 ILE A C 1
ATOM 689 O O . ILE A 1 89 ? 9.158 -5.162 12.722 1.00 85.06 89 ILE A O 1
ATOM 693 N N . TRP A 1 90 ? 8.116 -6.760 11.555 1.00 82.75 90 TRP A N 1
ATOM 694 C CA . TRP A 1 90 ? 7.220 -5.829 10.869 1.00 82.75 90 TRP A CA 1
ATOM 695 C C . TRP A 1 90 ? 6.274 -5.099 11.826 1.00 82.75 90 TRP A C 1
ATOM 697 O O . TRP A 1 90 ? 6.000 -3.912 11.643 1.00 82.75 90 TRP A O 1
ATOM 707 N N . GLN A 1 91 ? 5.799 -5.776 12.870 1.00 80.75 91 GLN A N 1
ATOM 708 C CA . GLN A 1 91 ? 4.947 -5.166 13.883 1.00 80.75 91 GLN A CA 1
ATOM 709 C C . GLN A 1 91 ? 5.695 -4.112 14.709 1.00 80.75 91 GLN A C 1
ATOM 711 O O . GLN A 1 91 ? 5.121 -3.058 14.987 1.00 80.75 91 GLN A O 1
ATOM 716 N N . MET A 1 92 ? 6.963 -4.359 15.055 1.00 80.94 92 MET A N 1
ATOM 717 C CA . MET A 1 92 ? 7.839 -3.365 15.689 1.00 80.94 92 MET A CA 1
ATOM 718 C C . MET A 1 92 ? 8.071 -2.161 14.774 1.00 80.94 92 MET A C 1
ATOM 720 O O . MET A 1 92 ? 7.817 -1.026 15.182 1.00 80.94 92 MET A O 1
ATOM 724 N N . LYS A 1 93 ? 8.421 -2.409 13.504 1.00 81.12 93 LYS A N 1
ATOM 725 C CA . LYS A 1 93 ? 8.654 -1.358 12.503 1.00 81.12 93 LYS A CA 1
ATOM 726 C C . LYS A 1 93 ? 7.448 -0.422 12.351 1.00 81.12 93 LYS A C 1
ATOM 728 O O . LYS A 1 93 ? 7.595 0.796 12.326 1.00 81.12 93 LYS A O 1
ATOM 733 N N . LEU A 1 94 ? 6.230 -0.968 12.313 1.00 75.88 94 LEU A N 1
ATOM 734 C CA . LEU A 1 94 ? 4.999 -0.172 12.198 1.00 75.88 94 LEU A CA 1
ATOM 735 C C . LEU A 1 94 ? 4.613 0.577 13.483 1.00 75.88 94 LEU A C 1
ATOM 737 O O . LEU A 1 94 ? 3.896 1.582 13.416 1.00 75.88 94 LEU A O 1
ATOM 741 N N . ARG A 1 95 ? 5.077 0.108 14.646 1.00 72.38 95 ARG A N 1
ATOM 742 C CA . ARG A 1 95 ? 4.896 0.775 15.943 1.00 72.38 95 ARG A CA 1
ATOM 743 C C . ARG A 1 95 ? 5.901 1.906 16.182 1.00 72.38 95 ARG A C 1
ATOM 745 O O . ARG A 1 95 ? 5.714 2.649 17.139 1.00 72.38 95 ARG A O 1
ATOM 752 N N . GLY A 1 96 ? 6.904 2.074 15.315 1.00 63.53 96 GLY A N 1
ATOM 753 C CA . GLY A 1 96 ? 7.969 3.065 15.503 1.00 63.53 96 GLY A CA 1
ATOM 754 C C . GLY A 1 96 ? 8.931 2.698 16.634 1.00 63.53 96 GLY A C 1
ATOM 755 O O . GLY A 1 96 ? 9.591 3.571 17.178 1.00 63.53 96 GLY A O 1
ATOM 756 N N . SER A 1 97 ? 8.969 1.422 17.024 1.00 49.03 97 SER A N 1
ATOM 757 C CA . SER A 1 97 ? 9.980 0.905 17.942 1.00 49.03 97 SER A CA 1
ATOM 758 C C . SER A 1 97 ? 11.233 0.643 17.115 1.00 49.03 97 SER A C 1
ATOM 760 O O . SER A 1 97 ? 11.175 -0.190 16.207 1.00 49.03 97 SER A O 1
ATOM 762 N N . ASP A 1 98 ? 12.310 1.383 17.382 1.00 42.84 98 ASP A N 1
ATOM 763 C CA . ASP A 1 98 ? 13.612 1.183 16.742 1.00 42.84 98 ASP A CA 1
ATOM 764 C C . ASP A 1 98 ? 13.9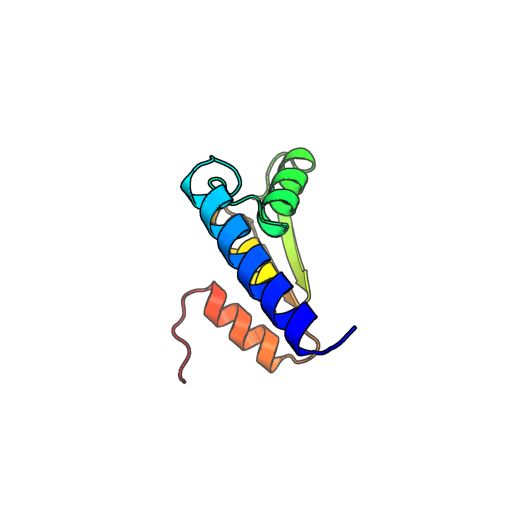71 -0.308 16.716 1.00 42.84 98 ASP A C 1
ATOM 766 O O . ASP A 1 98 ? 13.892 -1.013 17.726 1.00 42.84 98 ASP A O 1
ATOM 770 N N . CYS A 1 99 ? 14.311 -0.798 15.526 1.00 36.34 99 CYS A N 1
ATOM 771 C CA . CYS A 1 99 ? 14.829 -2.144 15.345 1.00 36.34 99 CYS A CA 1
ATOM 772 C C . CYS A 1 99 ? 16.337 -2.098 15.634 1.00 36.34 99 CYS A C 1
ATOM 774 O O . CYS A 1 99 ? 17.002 -1.234 15.059 1.00 36.34 99 CYS A O 1
ATOM 776 N N . PRO A 1 100 ? 16.900 -2.993 16.465 1.00 39.22 100 PRO A N 1
ATOM 777 C CA . PRO A 1 100 ? 18.336 -3.239 16.428 1.00 39.22 100 PRO A CA 1
ATOM 778 C C . PRO A 1 100 ? 18.688 -3.814 15.048 1.00 39.22 100 PRO A C 1
ATOM 780 O O . PRO A 1 100 ? 17.907 -4.606 14.508 1.00 39.22 100 PRO A O 1
ATOM 783 N N . GLU A 1 101 ? 19.812 -3.366 14.485 1.00 38.72 101 GLU A N 1
ATOM 784 C CA . GLU A 1 101 ? 20.392 -3.876 13.230 1.00 38.72 101 GLU A CA 1
ATOM 785 C C . GLU A 1 101 ? 20.638 -5.392 13.254 1.00 38.72 101 GLU A C 1
ATOM 787 O O . GLU A 1 101 ? 21.007 -5.929 14.327 1.00 38.72 101 GLU A O 1
#

Solvent-accessible surface area (backbone atoms only — not comparable to full-atom values): 6043 Å² total; per-residue (Å²): 137,57,75,71,55,55,52,54,50,50,56,50,50,52,53,51,52,51,48,44,51,71,77,41,70,61,75,71,59,84,81,39,74,36,50,52,53,53,52,51,48,54,74,73,35,96,57,47,52,80,37,75,45,80,44,82,58,90,51,72,63,58,53,52,31,50,53,54,44,55,78,59,50,43,60,39,80,45,66,42,44,101,47,66,70,59,28,52,54,52,52,35,57,74,69,70,47,85,74,84,132

Secondary structure (DSSP, 8-state):
--HHHHHHHHHHHHHHHHHHHHHSSTTTS---HHHHHHHHHHHH-S-GGG-EEEEES-SHHHHHHHHHHHHTT-SEEEEE-SSHHHHHHHHHHHHT-----

pLDDT: mean 81.99, std 12.05, range [36.34, 96.19]

Mean predicted aligned error: 8.85 Å

InterPro domains:
  IPR006151 Quinate/shikimate 5-dehydrogenase/glutamyl-tRNA reductase [PF01488] (40-94)
  IPR036291 NAD(P)-binding domain superfamily [SSF51735] (30-91)

Sequence (101 aa):
MKASELERMFQKSFSVAKRVRTETDIGASAVSVAFAACTLARQIFESLSTVTVLLVGAGETIELVARHLREHKVQKMIIANRTRERAQIWQMKLRGSDCPE

Foldseek 3Di:
DDPVVVVVVVVVVVVVVVCCVVVHCVPVDPPDPLVVVVVVVVVVDVAQQADEEEAEDQDPSSLSNLVVSVVRNHNYYAYHYPDVVSSVVSVCVSVVNDDDD

Organism: Escherichia coli (NCBI:txid562)